Protein AF-A0A938N3P8-F1 (afdb_monomer)

Radius of gyration: 24.56 Å; Cα contacts (8 Å, |Δi|>4): 129; chains: 1; bounding box: 84×43×35 Å

Secondary structure (DSSP, 8-state):
--THHHHHHHHHHHHTTGGG-----PPPPPSS--EEE-SS--SSTT-GGGGGSPPEEEE------PSS--SS-S--EEEEEEEE-SS-EEEEEE----S---S-BTTB----------

Nearest PDB structures (foldseek):
  6dzk-assembly1_Y  TM=5.646E-01  e=1.920E+00  Mycolicibacterium smegmatis MC2 155
  6p74-assembly1_A-2  TM=4.024E-01  e=5.287E+00  Thermus scotoductus
  6lu8-assembly1_W  TM=3.201E-01  e=8.773E+00  Homo sapiens

Solvent-accessible surface area (backbone atoms only — not comparable to full-atom values): 8065 Å² total; per-residue (Å²): 137,71,77,70,68,61,54,56,59,56,56,61,62,63,65,70,62,70,78,75,69,83,66,82,76,75,76,79,85,50,95,57,87,47,73,28,82,41,96,60,75,78,93,50,100,81,43,71,74,56,76,73,21,60,66,18,74,44,76,54,74,83,74,97,71,66,87,79,70,78,94,63,78,83,58,60,46,38,39,35,31,25,40,25,50,86,83,53,79,50,75,49,78,47,63,81,72,98,72,88,41,88,66,74,52,95,89,37,70,54,86,80,85,84,85,87,78,135

Structure (mmCIF, N/CA/C/O backbone):
data_AF-A0A938N3P8-F1
#
_entry.id   AF-A0A938N3P8-F1
#
loop_
_atom_site.group_PDB
_atom_site.id
_atom_site.type_symbol
_atom_site.label_atom_id
_atom_site.label_alt_id
_atom_site.label_comp_id
_atom_site.label_asym_id
_atom_site.label_entity_id
_atom_site.label_seq_id
_atom_site.pdbx_PDB_ins_code
_atom_site.Cartn_x
_atom_site.Cartn_y
_atom_site.Cartn_z
_atom_site.occupancy
_atom_site.B_iso_or_equiv
_atom_site.auth_seq_id
_atom_site.auth_comp_id
_atom_site.auth_asym_id
_atom_site.auth_atom_id
_atom_site.pdbx_PDB_model_num
ATOM 1 N N . MET A 1 1 ? -61.506 29.049 -15.587 1.00 48.12 1 MET A N 1
ATOM 2 C CA . MET A 1 1 ? -60.023 29.065 -15.606 1.00 48.12 1 MET A CA 1
ATOM 3 C C . MET A 1 1 ? -59.533 28.198 -14.450 1.00 48.12 1 MET A C 1
ATOM 5 O O . MET A 1 1 ? -59.686 28.574 -13.296 1.00 48.12 1 MET A O 1
ATOM 9 N N . SER A 1 2 ? -59.145 26.959 -14.765 1.00 47.59 2 SER A N 1
ATOM 10 C CA . SER A 1 2 ? -59.119 25.820 -13.833 1.00 47.59 2 SER A CA 1
ATOM 11 C C . SER A 1 2 ? -57.860 25.787 -12.958 1.00 47.59 2 SER A C 1
ATOM 13 O O . SER A 1 2 ? -56.740 25.722 -13.464 1.00 47.59 2 SER A O 1
ATOM 15 N N . ARG A 1 3 ? -58.064 25.781 -11.632 1.00 53.75 3 ARG A N 1
ATOM 16 C CA . ARG A 1 3 ? -57.041 25.656 -10.575 1.00 53.75 3 ARG A CA 1
ATOM 17 C C . ARG A 1 3 ? -56.194 24.376 -10.682 1.00 53.75 3 ARG A C 1
ATOM 19 O O . ARG A 1 3 ? -55.118 24.328 -10.098 1.00 53.75 3 ARG A O 1
ATOM 26 N N . ALA A 1 4 ? -56.628 23.381 -11.460 1.00 51.38 4 ALA A N 1
ATOM 27 C CA . ALA A 1 4 ? -55.931 22.107 -11.646 1.00 51.38 4 ALA A CA 1
ATOM 28 C C . ALA A 1 4 ? -54.561 22.241 -12.343 1.00 51.38 4 ALA A C 1
ATOM 30 O O . ALA A 1 4 ? -53.661 21.45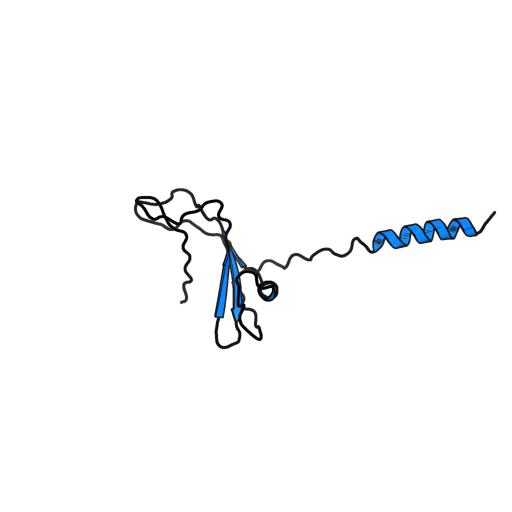0 -12.080 1.00 51.38 4 ALA A O 1
ATOM 31 N N . ASN A 1 5 ? -54.361 23.275 -13.170 1.00 49.88 5 ASN A N 1
ATOM 32 C CA . ASN A 1 5 ? -53.153 23.404 -13.996 1.00 49.88 5 ASN A CA 1
ATOM 33 C C . ASN A 1 5 ? -51.930 23.968 -13.243 1.00 49.88 5 ASN A C 1
ATOM 35 O O . ASN A 1 5 ? -50.809 23.906 -13.735 1.00 49.88 5 ASN A O 1
ATOM 39 N N . ARG A 1 6 ? -52.129 24.526 -12.039 1.00 50.31 6 ARG A N 1
ATOM 40 C CA . ARG A 1 6 ? -51.040 25.056 -11.196 1.00 50.31 6 ARG A CA 1
ATOM 41 C C . ARG A 1 6 ? -50.368 23.980 -10.339 1.00 50.31 6 ARG A C 1
ATOM 43 O O . ARG A 1 6 ? -49.178 24.090 -10.066 1.00 50.31 6 ARG A O 1
ATOM 50 N N . TYR A 1 7 ? -51.099 22.937 -9.943 1.00 50.41 7 TYR A N 1
ATOM 51 C CA . TYR A 1 7 ? -50.568 21.882 -9.070 1.00 50.41 7 TYR A CA 1
ATOM 52 C C . TYR A 1 7 ? -49.696 20.867 -9.822 1.00 50.41 7 TYR A C 1
ATOM 54 O O . TYR A 1 7 ? -48.740 20.354 -9.249 1.00 50.41 7 TYR A O 1
ATOM 62 N N . VAL A 1 8 ? -49.962 20.638 -11.114 1.00 52.59 8 VAL A N 1
ATOM 63 C CA . VAL A 1 8 ? -49.198 19.692 -11.951 1.00 52.59 8 VAL A CA 1
ATOM 64 C C . VAL A 1 8 ? -47.772 20.191 -12.218 1.00 52.59 8 VAL A C 1
ATOM 66 O O . VAL A 1 8 ? -46.825 19.419 -12.096 1.00 52.59 8 VAL A O 1
ATOM 69 N N . CYS A 1 9 ? -47.584 21.491 -12.482 1.00 45.25 9 CYS A N 1
ATOM 70 C CA . CYS A 1 9 ? -46.241 22.064 -12.635 1.00 45.25 9 CYS A CA 1
ATOM 71 C C . CYS A 1 9 ? -45.455 22.094 -11.316 1.00 45.25 9 CYS A C 1
ATOM 73 O O . CYS A 1 9 ? -44.258 21.842 -11.332 1.00 45.25 9 CYS A O 1
ATOM 75 N N . CYS A 1 10 ? -46.098 22.354 -10.171 1.00 47.19 10 CYS A N 1
ATOM 76 C CA . CYS A 1 10 ? -45.408 22.304 -8.875 1.00 47.19 10 CYS A CA 1
ATOM 77 C C . CYS A 1 10 ? -45.003 20.878 -8.471 1.00 47.19 10 CYS A C 1
ATOM 79 O O . CYS A 1 10 ? -43.950 20.703 -7.863 1.00 47.19 10 CYS A O 1
ATOM 81 N N . ALA A 1 11 ? -45.807 19.868 -8.815 1.00 49.62 11 ALA A N 1
ATOM 82 C CA . ALA A 1 11 ? -45.514 18.476 -8.481 1.00 49.62 11 ALA A CA 1
ATOM 83 C C . ALA A 1 11 ? -44.340 17.899 -9.295 1.00 49.62 11 ALA A C 1
ATOM 85 O O . ALA A 1 11 ? -43.536 17.154 -8.737 1.00 49.62 11 ALA A O 1
ATOM 86 N N . LEU A 1 12 ? -44.194 18.281 -10.573 1.00 49.75 12 LEU A N 1
ATOM 87 C CA . LEU A 1 12 ? -43.071 17.830 -11.410 1.00 49.75 12 LEU A CA 1
ATOM 88 C C . LEU A 1 12 ? -41.724 18.458 -11.019 1.00 49.75 12 LEU A C 1
ATOM 90 O O . LEU A 1 12 ? -40.685 17.819 -11.164 1.00 49.75 12 LEU A O 1
ATOM 94 N N . SER A 1 13 ? -41.718 19.684 -10.496 1.00 51.16 13 SER A N 1
ATOM 95 C CA . SER A 1 13 ? -40.475 20.356 -10.091 1.00 51.16 13 SER A CA 1
ATOM 96 C C . SER A 1 13 ? -39.883 19.796 -8.795 1.00 51.16 13 SER A C 1
ATOM 98 O O . SER A 1 13 ? -38.678 19.894 -8.579 1.00 51.16 13 SER A O 1
ATOM 100 N N . LEU A 1 14 ? -40.712 19.213 -7.919 1.00 51.38 14 LEU A N 1
ATOM 101 C CA . LEU A 1 14 ? -40.272 18.747 -6.600 1.00 51.38 14 LEU A CA 1
ATOM 102 C C . LEU A 1 14 ? -39.597 17.365 -6.644 1.00 51.38 14 LEU A C 1
ATOM 104 O O . LEU A 1 14 ? -38.788 17.045 -5.779 1.00 51.38 14 LEU A O 1
ATOM 108 N N . THR A 1 15 ? -39.890 16.549 -7.660 1.00 52.66 15 THR A N 1
ATOM 109 C CA . THR A 1 15 ? -39.337 15.188 -7.784 1.00 52.66 15 THR A CA 1
ATOM 110 C C . THR A 1 15 ? -37.915 15.167 -8.350 1.00 52.66 15 THR A C 1
ATOM 112 O O . THR A 1 15 ? -37.158 14.244 -8.060 1.00 52.66 15 THR A O 1
ATOM 115 N N . ALA A 1 16 ? -37.509 16.193 -9.103 1.00 51.56 16 ALA A N 1
ATOM 116 C CA . ALA A 1 16 ? -36.198 16.239 -9.758 1.00 51.56 16 ALA A CA 1
ATOM 117 C C . ALA A 1 16 ? -35.028 16.633 -8.830 1.00 51.56 16 ALA A C 1
ATOM 119 O O . ALA A 1 16 ? -33.872 16.514 -9.223 1.00 51.56 16 ALA A O 1
ATOM 120 N N . VAL A 1 17 ? -35.295 17.099 -7.603 1.00 54.88 17 VAL A N 1
ATOM 121 C CA . VAL A 1 17 ? -34.246 17.607 -6.693 1.00 54.88 17 VAL A CA 1
ATOM 122 C C . VAL A 1 17 ? -33.662 16.509 -5.789 1.00 54.88 17 VAL A C 1
ATOM 124 O O . VAL A 1 17 ? -32.545 16.645 -5.295 1.00 54.88 17 VAL A O 1
ATOM 127 N N . VAL A 1 18 ? -34.361 15.384 -5.603 1.00 54.66 18 VAL A N 1
ATOM 128 C CA . VAL A 1 18 ? -33.954 14.351 -4.628 1.00 54.66 18 VAL A CA 1
ATOM 129 C C . VAL A 1 18 ? -32.828 13.442 -5.146 1.00 54.66 18 VAL A C 1
ATOM 131 O O . VAL A 1 18 ? -32.072 12.893 -4.350 1.00 54.66 18 VAL A O 1
ATOM 134 N N . THR A 1 19 ? -32.629 13.317 -6.460 1.00 56.28 19 THR A N 1
ATOM 135 C CA . THR A 1 19 ? -31.602 12.412 -7.019 1.00 56.28 19 THR A CA 1
ATOM 136 C C . THR A 1 19 ? -30.197 13.017 -7.089 1.00 56.28 19 THR A C 1
ATOM 138 O O . THR A 1 19 ? -29.237 12.296 -7.348 1.00 56.28 19 THR A O 1
ATOM 141 N N . ALA A 1 20 ? -30.034 14.317 -6.825 1.00 57.84 20 ALA A N 1
ATOM 142 C CA . ALA A 1 20 ? -28.749 15.009 -6.973 1.00 57.84 20 ALA A CA 1
ATOM 143 C C . ALA A 1 20 ? -27.864 15.008 -5.706 1.00 57.84 20 ALA A C 1
ATOM 145 O O . ALA A 1 20 ? -26.759 15.548 -5.741 1.00 57.84 20 ALA A O 1
ATOM 146 N N . SER A 1 21 ? -28.328 14.435 -4.586 1.00 57.06 21 SER A N 1
ATOM 147 C CA . SER A 1 21 ? -27.652 14.563 -3.279 1.00 57.06 21 SER A CA 1
ATOM 148 C C . SER A 1 21 ? -26.814 13.368 -2.824 1.00 57.06 21 SER A C 1
ATOM 150 O O . SER A 1 21 ? -26.150 13.463 -1.796 1.00 5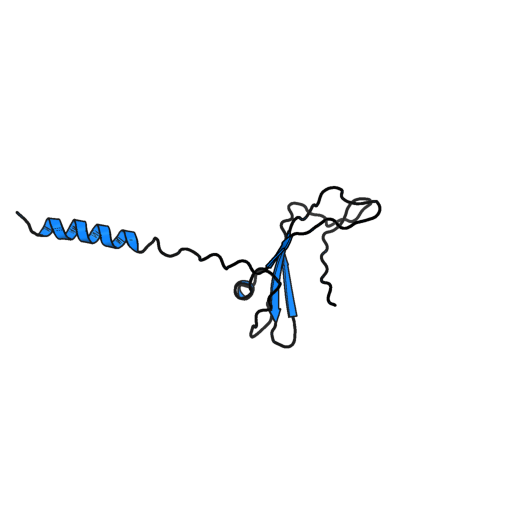7.06 21 SER A O 1
ATOM 152 N N . CYS A 1 22 ? -26.718 12.284 -3.593 1.00 69.00 22 CYS A N 1
ATOM 153 C CA . CYS A 1 22 ? -25.696 11.262 -3.341 1.00 69.00 22 CYS A CA 1
ATOM 154 C C . CYS A 1 22 ? -24.347 11.694 -3.942 1.00 69.00 22 CYS A C 1
ATOM 156 O O . CYS A 1 22 ? -23.797 11.020 -4.809 1.00 69.00 22 CYS A O 1
ATOM 158 N N . ARG A 1 23 ? -23.806 12.845 -3.519 1.00 67.12 23 ARG A N 1
ATOM 159 C CA . ARG A 1 23 ? -22.383 13.123 -3.746 1.00 67.12 23 ARG A CA 1
ATOM 160 C C . ARG A 1 23 ? -21.597 12.298 -2.739 1.00 67.12 23 ARG A C 1
ATOM 162 O O . ARG A 1 23 ? -21.611 12.609 -1.551 1.00 67.12 23 ARG A O 1
ATOM 169 N N . GLN A 1 24 ? -20.910 11.263 -3.219 1.00 64.88 24 GLN A N 1
ATOM 170 C CA . GLN A 1 24 ? -19.871 10.593 -2.446 1.00 64.88 24 GLN A CA 1
ATOM 171 C C . GLN A 1 24 ? -18.857 11.662 -2.022 1.00 64.88 24 GLN A C 1
ATOM 173 O O . GLN A 1 24 ? -18.209 12.290 -2.861 1.00 64.88 24 GLN A O 1
ATOM 178 N N . GLN A 1 25 ? -18.784 11.930 -0.724 1.00 58.47 25 GLN A N 1
ATOM 179 C CA . GLN A 1 25 ? -17.848 12.900 -0.187 1.00 58.47 25 GLN A CA 1
ATOM 180 C C . GLN A 1 25 ? -16.465 12.251 -0.222 1.00 58.47 25 GLN A C 1
ATOM 182 O O . GLN A 1 25 ? -16.226 11.283 0.498 1.00 58.47 25 GLN A O 1
ATOM 187 N N . THR A 1 26 ? -15.576 12.734 -1.092 1.00 66.19 26 THR A N 1
ATOM 188 C CA . THR A 1 26 ? -14.188 12.263 -1.117 1.00 66.19 26 THR A CA 1
ATOM 189 C C . THR A 1 26 ? -13.576 12.519 0.262 1.00 66.19 26 THR A C 1
ATOM 191 O O . THR A 1 26 ? -13.593 13.672 0.707 1.00 66.19 26 THR A O 1
ATOM 194 N N . PRO A 1 27 ? -13.072 11.485 0.961 1.00 71.75 27 PRO A N 1
ATOM 195 C CA . PRO A 1 27 ? -12.431 11.672 2.253 1.00 71.75 27 PRO A CA 1
ATOM 196 C C . PRO A 1 27 ? -11.276 12.678 2.144 1.00 71.75 27 PRO A C 1
ATOM 198 O O . PRO A 1 27 ? -10.586 12.704 1.119 1.00 71.75 27 PRO A O 1
ATOM 201 N N . PRO A 1 28 ? -11.053 13.520 3.167 1.00 75.44 28 PRO A N 1
ATOM 202 C CA . PRO A 1 28 ? -9.919 14.431 3.174 1.00 75.44 28 PRO A CA 1
ATOM 203 C C . PRO A 1 28 ? -8.607 13.641 3.094 1.00 75.44 28 PRO A C 1
ATOM 205 O O . PRO A 1 28 ? -8.466 12.591 3.722 1.00 75.44 28 PRO A O 1
ATOM 208 N N . ALA A 1 29 ? -7.645 14.154 2.328 1.00 83.56 29 ALA A N 1
ATOM 209 C CA . ALA A 1 29 ? -6.325 13.544 2.227 1.00 83.56 29 ALA A CA 1
ATOM 210 C C . ALA A 1 29 ? -5.617 13.580 3.591 1.00 83.56 29 ALA A C 1
ATOM 212 O O . ALA A 1 29 ? -5.541 14.632 4.230 1.00 83.56 29 ALA A O 1
ATOM 213 N N . VAL A 1 30 ? -5.084 12.438 4.024 1.00 93.38 30 VAL A N 1
ATOM 214 C CA . VAL A 1 30 ? -4.282 12.325 5.251 1.00 93.38 30 VAL A CA 1
ATOM 215 C C . VAL A 1 30 ? -2.795 12.525 4.944 1.00 93.38 30 VAL A C 1
ATOM 217 O O . VAL A 1 30 ? -2.323 12.167 3.867 1.00 93.38 30 VAL A O 1
ATOM 220 N N . SER A 1 31 ? -2.046 13.115 5.881 1.00 94.31 31 SER A N 1
ATOM 221 C CA . SER A 1 31 ? -0.611 13.423 5.716 1.00 94.31 31 SER A CA 1
ATOM 222 C C . SER A 1 31 ? 0.331 12.327 6.218 1.00 94.31 31 SER A C 1
ATOM 224 O O . SER A 1 31 ? 1.536 12.402 5.996 1.00 94.31 31 SER A O 1
ATOM 226 N N . HIS A 1 32 ? -0.207 11.324 6.905 1.00 94.56 32 HIS A N 1
ATOM 227 C CA . HIS A 1 32 ? 0.519 10.189 7.462 1.00 94.56 32 HIS A CA 1
ATOM 228 C C . HIS A 1 32 ? -0.407 8.971 7.524 1.00 94.56 32 HIS A C 1
ATOM 230 O O . HIS A 1 32 ? -1.629 9.105 7.439 1.00 94.56 32 HIS A O 1
ATOM 236 N N . VAL A 1 33 ? 0.173 7.780 7.684 1.00 95.75 33 VAL A N 1
ATOM 237 C CA . VAL A 1 33 ? -0.601 6.549 7.878 1.00 95.75 33 VAL A CA 1
ATOM 238 C C . VAL A 1 33 ? -1.313 6.613 9.229 1.00 95.75 33 VAL A C 1
ATOM 240 O O . VAL A 1 33 ? -0.672 6.735 10.271 1.00 95.75 33 VAL A O 1
ATOM 243 N N . THR A 1 34 ? -2.641 6.514 9.211 1.00 96.12 34 THR A N 1
ATOM 244 C CA . THR A 1 34 ? -3.477 6.414 10.412 1.00 96.12 34 THR A CA 1
ATOM 245 C C . THR A 1 34 ? -4.029 4.997 10.520 1.00 96.12 34 THR A C 1
ATOM 247 O O . THR A 1 34 ? -4.558 4.463 9.547 1.00 96.12 34 THR A O 1
ATOM 250 N N . VAL A 1 35 ? -3.913 4.389 11.702 1.00 97.06 35 VAL A N 1
ATOM 251 C CA . VAL A 1 35 ? -4.436 3.043 11.966 1.00 97.06 35 VAL A CA 1
ATOM 252 C C . VAL A 1 35 ? -5.868 3.148 12.484 1.00 97.06 35 VAL A C 1
ATOM 254 O O . VAL A 1 35 ? -6.111 3.818 13.487 1.00 97.06 35 VAL A O 1
ATOM 257 N N . ALA A 1 36 ? -6.813 2.493 11.811 1.00 97.19 36 ALA A N 1
ATOM 258 C CA . ALA A 1 36 ? -8.192 2.388 12.275 1.00 97.19 36 ALA A CA 1
ATOM 259 C C . ALA A 1 36 ? -8.379 1.181 13.206 1.00 97.19 36 ALA A C 1
ATOM 261 O O . ALA A 1 36 ? -7.750 0.138 13.026 1.00 97.19 36 ALA A O 1
ATOM 262 N N . GLN A 1 37 ? -9.270 1.313 14.187 1.00 97.88 37 GLN A N 1
ATOM 263 C CA . GLN A 1 37 ? -9.633 0.211 15.074 1.00 97.88 37 GLN A CA 1
ATOM 264 C C . GLN A 1 37 ? -10.767 -0.615 14.463 1.00 97.88 37 GLN A C 1
ATOM 266 O O . GLN A 1 37 ? -11.765 -0.050 14.013 1.00 97.88 37 GLN A O 1
ATOM 271 N N . ALA A 1 38 ? -10.656 -1.940 14.514 1.00 96.50 38 ALA A N 1
ATOM 272 C CA . ALA A 1 38 ? -11.723 -2.860 14.133 1.00 96.50 38 ALA A CA 1
ATOM 273 C C . ALA A 1 38 ? -11.877 -3.985 15.166 1.00 96.50 38 ALA A C 1
ATOM 275 O O . ALA A 1 38 ? -10.966 -4.265 15.940 1.00 96.50 38 ALA A O 1
ATOM 276 N N . ALA A 1 39 ? -13.039 -4.641 15.182 1.00 94.62 39 ALA A N 1
ATOM 277 C CA . ALA A 1 39 ? -13.279 -5.786 16.066 1.00 94.62 39 ALA A CA 1
ATOM 278 C C . ALA A 1 39 ? -12.448 -7.024 15.671 1.00 94.62 39 ALA A C 1
ATOM 280 O O . ALA A 1 39 ? -12.132 -7.857 16.517 1.00 94.62 39 ALA A O 1
ATOM 281 N N . SER A 1 40 ? -12.106 -7.140 14.388 1.00 94.44 40 SER A N 1
ATOM 282 C CA . SER A 1 40 ? -11.320 -8.224 13.805 1.00 94.44 40 SER A CA 1
ATOM 283 C C . SER A 1 40 ? -10.523 -7.705 12.616 1.00 94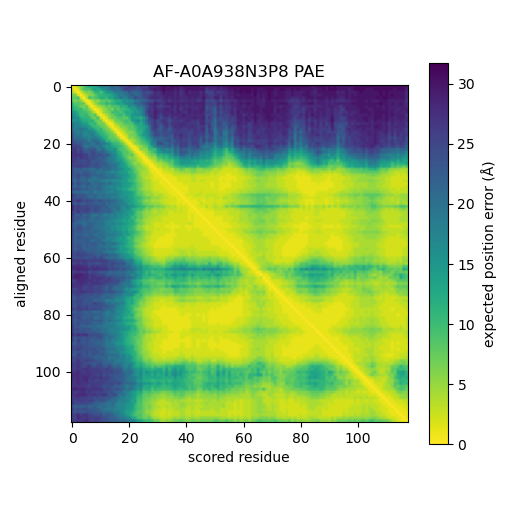.44 40 SER A C 1
ATOM 285 O O . SER A 1 40 ? -10.944 -6.755 11.952 1.00 94.44 40 SER A O 1
ATOM 287 N N . LEU A 1 41 ? -9.389 -8.344 12.329 1.00 96.94 41 LEU A N 1
ATOM 288 C CA . LEU A 1 41 ? -8.609 -8.013 11.144 1.00 96.94 41 LEU A CA 1
ATOM 289 C C . LEU A 1 41 ? -9.298 -8.455 9.840 1.00 96.94 41 LEU A C 1
ATOM 291 O O . LEU A 1 41 ? -10.066 -9.420 9.853 1.00 96.94 41 LEU A O 1
ATOM 295 N N . PRO A 1 42 ? -8.998 -7.777 8.718 1.00 95.69 42 PRO A N 1
ATOM 296 C CA . PRO A 1 42 ? -9.510 -8.142 7.399 1.00 95.69 42 PRO A CA 1
ATOM 297 C C . PRO A 1 42 ? -8.958 -9.508 6.979 1.00 95.69 42 PRO A C 1
ATOM 299 O O . PRO A 1 42 ? -7.757 -9.751 7.111 1.00 95.69 42 PRO A O 1
ATOM 302 N N . ALA A 1 43 ? -9.813 -10.391 6.459 1.00 92.31 43 ALA A N 1
ATOM 303 C CA . ALA A 1 43 ? -9.387 -11.720 6.005 1.00 92.31 43 ALA A CA 1
ATOM 304 C C . ALA A 1 43 ? -8.842 -11.717 4.566 1.00 92.31 43 ALA A C 1
ATOM 306 O O . ALA A 1 43 ? -8.075 -12.605 4.198 1.00 92.31 43 ALA A O 1
ATOM 307 N N . ASP A 1 44 ? -9.238 -10.723 3.764 1.00 96.19 44 ASP A N 1
ATOM 308 C CA . ASP A 1 44 ? -8.921 -10.616 2.340 1.00 96.19 44 ASP A CA 1
ATOM 309 C C . ASP A 1 44 ? -8.552 -9.164 1.952 1.00 96.19 44 ASP A C 1
ATOM 311 O O . ASP A 1 44 ? -9.067 -8.203 2.544 1.00 96.19 44 ASP A O 1
ATOM 315 N N . PRO A 1 45 ? -7.675 -8.948 0.952 1.00 94.75 45 PRO A N 1
ATOM 316 C CA . PRO A 1 45 ? -7.353 -7.609 0.452 1.00 94.75 45 PRO A CA 1
ATOM 317 C C . PRO A 1 45 ? -8.538 -6.806 -0.115 1.00 94.75 45 PRO A C 1
ATOM 319 O O . PRO A 1 45 ? -8.409 -5.585 -0.258 1.00 94.75 45 PRO A O 1
ATOM 322 N N . ALA A 1 46 ? -9.651 -7.452 -0.467 1.00 95.88 46 ALA A N 1
ATOM 323 C CA . ALA A 1 46 ? -10.876 -6.844 -0.989 1.00 95.88 46 ALA A CA 1
ATOM 324 C C . ALA A 1 46 ? -11.978 -6.651 0.073 1.00 95.88 46 ALA A C 1
ATOM 326 O O . ALA A 1 46 ? -13.077 -6.213 -0.264 1.00 95.88 46 ALA A O 1
ATOM 327 N N . ASP A 1 47 ? -11.707 -6.966 1.342 1.00 97.00 47 ASP A N 1
ATOM 328 C CA . ASP A 1 47 ? -12.675 -6.822 2.431 1.00 97.00 47 ASP A CA 1
ATOM 329 C C . ASP A 1 47 ? -13.128 -5.356 2.607 1.00 97.00 47 ASP A C 1
ATOM 331 O O . ASP A 1 47 ? -12.316 -4.429 2.674 1.00 97.00 47 ASP A O 1
ATOM 335 N N . ALA A 1 48 ? -14.440 -5.138 2.720 1.00 94.88 48 ALA A N 1
ATOM 336 C CA . ALA A 1 48 ? -15.035 -3.810 2.861 1.00 94.88 48 ALA A CA 1
ATOM 337 C C . ALA A 1 48 ? -14.613 -3.096 4.155 1.00 94.88 48 ALA A C 1
ATOM 339 O O . ALA A 1 48 ? -14.687 -1.870 4.237 1.00 94.88 48 ALA A O 1
ATOM 340 N N . VAL A 1 49 ? -14.131 -3.824 5.169 1.00 95.19 49 VAL A N 1
ATOM 341 C CA . VAL A 1 49 ? -13.608 -3.207 6.397 1.00 95.19 49 VAL A CA 1
ATOM 342 C C . VAL A 1 49 ? -12.466 -2.221 6.107 1.00 95.19 49 VAL A C 1
ATOM 344 O O . VAL A 1 49 ? -12.301 -1.247 6.844 1.00 95.19 49 VAL A O 1
ATOM 347 N N . TRP A 1 50 ? -11.725 -2.396 5.004 1.00 96.12 50 TRP A N 1
ATOM 348 C CA . TRP A 1 50 ? -10.694 -1.449 4.577 1.00 96.12 5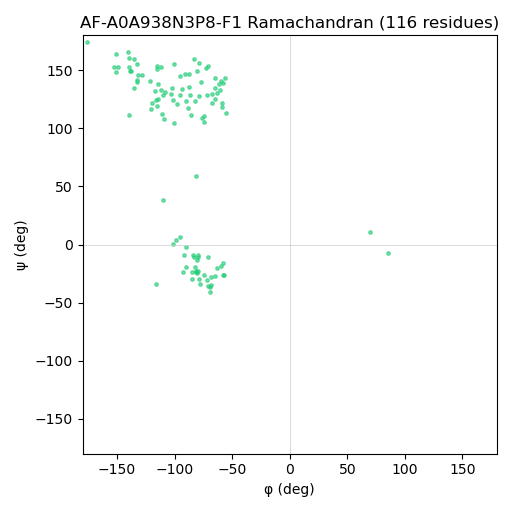0 TRP A CA 1
ATOM 349 C C . TRP A 1 50 ? -11.245 -0.038 4.345 1.00 96.12 50 TRP A C 1
ATOM 351 O O . TRP A 1 50 ? -10.498 0.922 4.519 1.00 96.12 50 TRP A O 1
ATOM 361 N N . ASP A 1 51 ? -12.529 0.123 4.012 1.00 93.44 51 ASP A N 1
ATOM 362 C CA . ASP A 1 51 ? -13.191 1.425 3.814 1.00 93.44 51 ASP A CA 1
ATOM 363 C C . ASP A 1 51 ? -13.411 2.220 5.098 1.00 93.44 51 ASP A 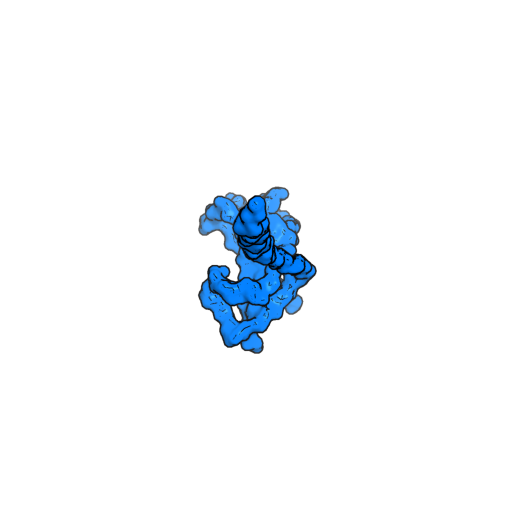C 1
ATOM 365 O O . ASP A 1 51 ? -13.694 3.416 5.046 1.00 93.44 51 ASP A O 1
ATOM 369 N N . THR A 1 52 ? -13.194 1.593 6.253 1.00 93.25 52 THR A N 1
ATOM 370 C CA . THR A 1 52 ? -13.191 2.282 7.548 1.00 93.25 52 THR A CA 1
ATOM 371 C C . THR A 1 52 ? -11.857 2.967 7.856 1.00 93.25 52 THR A C 1
ATOM 373 O O . THR A 1 52 ? -11.810 3.878 8.684 1.00 93.25 52 THR A O 1
ATOM 376 N N . ALA A 1 53 ? -10.773 2.559 7.187 1.00 95.56 53 ALA A N 1
ATOM 377 C CA . ALA A 1 53 ? -9.444 3.118 7.383 1.00 95.56 53 ALA A CA 1
ATOM 378 C C . ALA A 1 53 ? -9.163 4.252 6.381 1.00 95.56 53 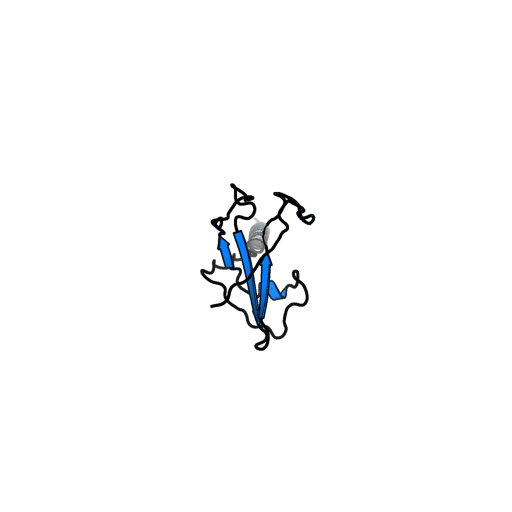ALA A C 1
ATOM 380 O O . ALA A 1 53 ? -9.387 4.070 5.180 1.00 95.56 53 ALA A O 1
ATOM 381 N N . PRO A 1 54 ? -8.624 5.403 6.829 1.00 95.94 54 PRO A N 1
ATOM 382 C CA . PRO A 1 54 ? -8.176 6.451 5.919 1.00 95.94 54 PRO A CA 1
ATOM 383 C C . PRO A 1 54 ? -7.115 5.937 4.939 1.00 95.94 54 PRO A C 1
ATOM 385 O O . PRO A 1 54 ? -6.203 5.203 5.321 1.00 95.94 54 PRO A O 1
ATOM 388 N N . GLU A 1 55 ? -7.216 6.354 3.677 1.00 96.38 55 GLU A N 1
ATOM 389 C CA . GLU A 1 55 ? -6.222 6.036 2.652 1.00 96.38 55 GLU A CA 1
ATOM 390 C C . GLU A 1 55 ? -5.110 7.083 2.638 1.00 96.38 55 GLU A C 1
ATOM 392 O O . GLU A 1 55 ? -5.341 8.252 2.328 1.00 96.38 55 GLU A O 1
ATOM 397 N N . PHE A 1 56 ? -3.890 6.646 2.937 1.00 97.00 56 PHE A N 1
ATOM 398 C CA . PHE A 1 56 ? -2.691 7.455 2.780 1.00 97.00 56 PHE A CA 1
ATOM 399 C C . PHE A 1 56 ? -2.034 7.167 1.427 1.00 97.00 56 PHE A C 1
ATOM 401 O O . PHE A 1 56 ? -1.775 6.012 1.096 1.00 97.00 56 PHE A O 1
ATOM 408 N N . ILE A 1 57 ? -1.742 8.212 0.648 1.00 96.38 57 ILE A N 1
ATOM 409 C CA . ILE A 1 57 ? -1.049 8.093 -0.642 1.00 96.38 57 ILE A CA 1
ATOM 410 C C . ILE A 1 57 ? 0.424 8.457 -0.441 1.00 96.38 57 ILE A C 1
ATOM 412 O O . ILE A 1 57 ? 0.776 9.632 -0.331 1.00 96.38 57 ILE A O 1
ATOM 416 N N . ALA A 1 58 ? 1.291 7.449 -0.428 1.00 94.88 58 ALA A N 1
ATOM 417 C CA . ALA A 1 58 ? 2.734 7.626 -0.388 1.00 94.88 58 ALA A CA 1
ATOM 418 C C . ALA A 1 58 ? 3.274 7.817 -1.808 1.00 94.88 58 ALA A C 1
ATOM 420 O O . ALA A 1 58 ? 3.279 6.881 -2.607 1.00 94.88 58 ALA A O 1
ATOM 421 N N . LYS A 1 59 ? 3.758 9.020 -2.125 1.00 94.69 59 LYS A N 1
ATOM 422 C CA . LYS A 1 59 ? 4.534 9.250 -3.350 1.00 94.69 59 LYS A CA 1
ATOM 423 C C . LYS A 1 59 ? 5.908 8.604 -3.202 1.00 94.69 59 LYS A C 1
ATOM 425 O O . LYS A 1 59 ? 6.586 8.834 -2.203 1.00 94.69 59 LYS A O 1
ATOM 430 N N . LEU A 1 60 ? 6.297 7.797 -4.184 1.00 92.75 60 LEU A N 1
ATOM 431 C CA . LEU A 1 60 ? 7.566 7.081 -4.173 1.00 92.75 60 LEU A CA 1
ATOM 432 C C . LEU A 1 60 ? 8.625 7.858 -4.951 1.00 92.75 60 LEU A C 1
ATOM 434 O O . LEU A 1 60 ? 8.340 8.505 -5.959 1.00 92.75 60 LEU A O 1
ATOM 438 N N . ILE A 1 61 ? 9.857 7.768 -4.467 1.00 89.50 61 ILE A N 1
ATOM 439 C CA . ILE A 1 61 ? 11.048 8.271 -5.145 1.00 89.50 61 ILE A CA 1
ATOM 440 C C . ILE A 1 61 ? 11.946 7.087 -5.485 1.00 89.50 61 ILE A C 1
ATOM 442 O O . ILE A 1 61 ? 11.941 6.077 -4.778 1.00 89.50 61 ILE A O 1
ATOM 446 N N . LEU A 1 62 ? 12.720 7.209 -6.563 1.00 86.88 62 LEU A N 1
ATOM 447 C CA . LEU A 1 62 ? 13.742 6.217 -6.874 1.00 86.88 62 LEU A CA 1
ATOM 448 C C . LEU A 1 62 ? 14.772 6.169 -5.747 1.00 86.88 62 LEU A C 1
ATOM 450 O O . LEU A 1 62 ? 15.197 7.202 -5.227 1.00 86.88 62 LEU A O 1
ATOM 454 N N . GLN A 1 63 ? 15.172 4.956 -5.391 1.00 83.25 63 GLN A N 1
ATOM 455 C CA . GLN A 1 63 ? 16.301 4.741 -4.502 1.00 83.25 63 GLN A CA 1
ATOM 456 C C . GLN A 1 63 ? 17.605 4.867 -5.287 1.00 83.25 63 GLN A C 1
ATOM 458 O O . GLN A 1 63 ? 17.660 4.538 -6.475 1.00 83.25 63 GLN A O 1
ATOM 463 N N . ASP A 1 64 ? 18.662 5.313 -4.612 1.00 80.06 64 ASP A N 1
ATOM 464 C CA . ASP A 1 64 ? 20.007 5.241 -5.171 1.00 80.06 64 ASP A CA 1
ATOM 465 C C . ASP A 1 64 ? 20.481 3.783 -5.113 1.00 80.06 64 ASP A C 1
ATOM 467 O O . ASP A 1 64 ? 20.744 3.232 -4.043 1.00 80.06 64 ASP A O 1
ATOM 471 N N . LEU A 1 65 ? 20.483 3.129 -6.271 1.00 81.56 65 LEU A N 1
ATOM 472 C CA . LEU A 1 65 ? 20.813 1.715 -6.442 1.00 81.56 65 LEU A CA 1
ATOM 473 C C . LEU A 1 65 ? 22.086 1.575 -7.280 1.00 81.56 65 LEU A C 1
ATOM 475 O O . LEU A 1 65 ? 22.386 2.429 -8.114 1.00 81.56 65 LEU A O 1
ATOM 479 N N . VAL A 1 66 ? 22.814 0.473 -7.100 1.00 80.81 66 VAL A N 1
ATOM 480 C CA . VAL A 1 66 ? 23.904 0.068 -8.006 1.00 80.81 66 VAL A CA 1
ATOM 481 C C . VAL A 1 66 ? 23.342 -0.678 -9.219 1.00 80.81 66 VAL A C 1
ATOM 483 O O . VAL A 1 66 ? 22.224 -1.183 -9.172 1.00 80.81 66 VAL A O 1
ATOM 486 N N . GLU A 1 67 ? 24.101 -0.753 -10.314 1.00 84.25 67 GLU A N 1
ATOM 487 C CA . GLU A 1 67 ? 23.661 -1.506 -11.493 1.00 84.25 67 GLU A CA 1
ATOM 488 C C . GLU A 1 67 ? 23.553 -3.015 -11.200 1.00 84.25 67 GLU A C 1
ATOM 490 O O . GLU A 1 67 ? 24.417 -3.561 -10.504 1.00 84.25 67 GLU A O 1
ATOM 495 N N . PRO A 1 68 ? 22.550 -3.716 -11.768 1.00 83.38 68 PRO A N 1
ATOM 496 C CA . PRO A 1 68 ? 21.490 -3.214 -12.654 1.00 83.38 68 PRO A CA 1
ATOM 497 C C . PRO A 1 68 ? 20.371 -2.470 -11.899 1.00 83.38 68 PRO A C 1
ATOM 499 O O . PRO A 1 68 ? 19.911 -2.942 -10.861 1.00 83.38 68 PRO A O 1
ATOM 502 N N . ARG A 1 69 ? 19.872 -1.355 -12.453 1.00 83.75 69 ARG A N 1
ATOM 503 C CA . ARG A 1 69 ? 18.729 -0.594 -11.897 1.00 83.75 69 ARG A CA 1
ATOM 504 C C . ARG A 1 69 ? 17.776 -0.054 -12.964 1.00 83.75 69 ARG A C 1
ATOM 506 O O . ARG A 1 69 ? 18.111 0.027 -14.143 1.00 83.75 69 ARG A O 1
ATOM 513 N N . LEU A 1 70 ? 16.591 0.373 -12.531 1.00 81.75 70 LEU A N 1
ATOM 514 C CA . LEU A 1 70 ? 15.649 1.114 -13.371 1.00 81.75 70 LEU A CA 1
ATOM 515 C C . LEU A 1 70 ? 15.965 2.616 -13.323 1.00 81.75 70 LEU A C 1
ATOM 517 O O . LEU A 1 70 ? 16.058 3.197 -12.246 1.00 81.75 70 LEU A O 1
ATOM 521 N N . LEU A 1 71 ? 16.104 3.254 -14.491 1.00 83.88 71 LEU A N 1
ATOM 522 C CA . LEU A 1 71 ? 16.322 4.708 -14.594 1.00 83.88 71 LEU A CA 1
ATOM 523 C C . LEU A 1 71 ? 15.023 5.517 -14.484 1.00 83.88 71 LEU A C 1
ATOM 525 O O . LEU A 1 71 ? 15.053 6.691 -14.131 1.00 83.88 71 LEU A O 1
ATOM 529 N N . ASN A 1 72 ? 13.890 4.882 -14.787 1.00 85.75 72 ASN A N 1
ATOM 530 C CA . ASN A 1 72 ? 12.562 5.468 -14.666 1.00 85.75 72 ASN A CA 1
ATOM 531 C C . ASN A 1 72 ? 11.781 4.715 -13.582 1.00 85.75 72 ASN A C 1
ATOM 533 O O . ASN A 1 72 ? 11.843 3.483 -13.556 1.00 85.75 72 ASN A O 1
ATOM 537 N N . PRO A 1 73 ? 11.030 5.411 -12.713 1.00 85.94 73 PRO A N 1
ATOM 538 C CA . PRO A 1 73 ? 10.181 4.751 -11.730 1.00 85.94 73 PRO A CA 1
ATOM 539 C C . PRO A 1 73 ? 9.072 3.960 -12.429 1.00 85.94 73 PRO A C 1
ATOM 541 O O . PRO A 1 73 ? 8.309 4.519 -13.215 1.00 85.94 73 PRO A O 1
ATOM 544 N N . SER A 1 74 ? 8.974 2.666 -12.124 1.00 88.44 74 SER A N 1
ATOM 545 C CA . SER A 1 74 ? 7.850 1.814 -12.536 1.00 88.44 74 SER A CA 1
ATOM 546 C C . SER A 1 74 ? 6.612 2.052 -11.667 1.00 88.44 74 SER A C 1
ATOM 548 O O . SER A 1 74 ? 5.495 2.051 -12.177 1.00 88.44 74 SER A O 1
ATOM 550 N N . THR A 1 75 ? 6.817 2.348 -10.380 1.00 92.12 75 THR A N 1
ATOM 551 C CA . THR A 1 75 ? 5.755 2.619 -9.403 1.00 92.12 75 THR A CA 1
ATOM 552 C C . THR A 1 75 ? 5.923 4.020 -8.824 1.00 92.12 75 THR A C 1
ATOM 554 O O . THR A 1 75 ? 6.918 4.317 -8.165 1.00 92.12 75 THR A O 1
ATOM 557 N N . VAL A 1 76 ? 4.949 4.900 -9.067 1.00 93.00 76 VAL A N 1
ATOM 558 C CA . VAL A 1 76 ? 5.016 6.323 -8.667 1.00 93.00 76 VAL A CA 1
ATOM 559 C C . VAL A 1 76 ? 4.386 6.607 -7.305 1.00 93.00 76 VAL A C 1
ATOM 561 O O . VAL A 1 76 ? 4.709 7.602 -6.653 1.00 93.00 76 VAL A O 1
ATOM 564 N N . GLU A 1 77 ? 3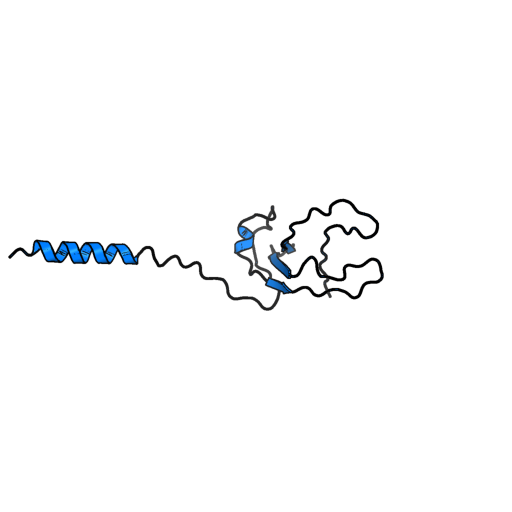.464 5.755 -6.869 1.00 95.38 77 GLU A N 1
ATOM 565 C CA . GLU A 1 77 ? 2.789 5.881 -5.584 1.00 95.38 77 GLU A CA 1
ATOM 566 C C . GLU A 1 77 ? 2.335 4.523 -5.056 1.00 95.38 77 GLU A C 1
ATOM 568 O O . GLU A 1 77 ? 2.033 3.614 -5.829 1.00 95.38 77 GLU A O 1
ATOM 573 N N . ALA A 1 78 ? 2.231 4.429 -3.734 1.00 96.06 78 ALA A N 1
ATOM 574 C CA . ALA A 1 78 ? 1.554 3.347 -3.041 1.00 96.06 78 ALA A CA 1
ATOM 575 C C . ALA A 1 78 ? 0.430 3.920 -2.171 1.00 96.06 78 ALA A C 1
ATOM 577 O O . ALA A 1 78 ? 0.572 4.968 -1.541 1.00 96.06 78 ALA A O 1
ATOM 578 N N . ARG A 1 79 ? -0.698 3.220 -2.133 1.00 96.94 79 ARG A N 1
ATOM 579 C CA . ARG A 1 79 ? -1.865 3.524 -1.307 1.00 96.94 79 ARG A CA 1
ATOM 580 C C . ARG A 1 79 ? -1.849 2.611 -0.101 1.00 96.94 79 ARG A C 1
ATOM 582 O O . ARG A 1 79 ? -1.806 1.391 -0.253 1.00 96.94 79 ARG A O 1
ATOM 589 N N . ILE A 1 80 ? -1.880 3.209 1.081 1.00 97.38 80 ILE A N 1
ATOM 590 C CA . ILE A 1 80 ? -1.757 2.511 2.351 1.00 97.38 80 ILE A CA 1
ATOM 591 C C . ILE A 1 80 ? -3.032 2.686 3.159 1.00 97.38 80 ILE A C 1
ATOM 593 O O . ILE A 1 80 ? -3.521 3.801 3.340 1.00 97.38 80 ILE A O 1
ATOM 597 N N . ARG A 1 81 ? -3.534 1.571 3.685 1.00 97.81 81 ARG A N 1
ATOM 598 C CA . ARG A 1 81 ? -4.533 1.538 4.755 1.00 97.81 81 ARG A CA 1
ATOM 599 C C . ARG A 1 81 ? -4.039 0.627 5.864 1.00 97.81 81 ARG A C 1
ATOM 601 O O . ARG A 1 81 ? -3.372 -0.369 5.591 1.00 97.81 81 ARG A O 1
ATOM 608 N N . ALA A 1 82 ? -4.364 0.963 7.104 1.00 97.69 82 ALA A N 1
ATOM 609 C CA . ALA A 1 82 ? -3.928 0.202 8.264 1.00 97.69 82 ALA A CA 1
ATOM 610 C C . ALA A 1 82 ? -5.083 0.002 9.247 1.00 97.69 82 ALA A C 1
ATOM 612 O O . ALA A 1 82 ? -5.817 0.944 9.549 1.00 97.69 82 ALA A O 1
ATOM 613 N N . ILE A 1 83 ? -5.232 -1.226 9.740 1.00 98.31 83 ILE A N 1
ATOM 614 C CA . ILE A 1 83 ? -6.269 -1.622 10.698 1.00 98.31 83 ILE A CA 1
ATOM 615 C C . ILE A 1 83 ? -5.632 -2.426 11.828 1.00 98.31 83 ILE A C 1
ATOM 617 O O . ILE A 1 83 ? -4.750 -3.249 11.587 1.00 98.31 83 ILE A O 1
ATOM 621 N N . THR A 1 84 ? -6.097 -2.221 13.059 1.00 98.19 84 THR A N 1
ATOM 622 C CA . THR A 1 84 ? -5.710 -3.037 14.212 1.00 98.19 84 THR A CA 1
ATOM 623 C C . THR A 1 84 ? -6.919 -3.497 15.024 1.00 98.19 84 THR A C 1
ATOM 625 O O . THR A 1 84 ? -7.915 -2.786 15.154 1.00 98.19 84 THR A O 1
ATOM 628 N N . ASP A 1 85 ? -6.817 -4.704 15.579 1.00 97.50 85 ASP A N 1
ATOM 629 C CA . ASP A 1 85 ? -7.743 -5.259 16.574 1.00 97.50 85 ASP A CA 1
ATOM 630 C C . ASP A 1 85 ? -7.242 -5.047 18.022 1.00 97.50 85 ASP A C 1
ATOM 632 O O . ASP A 1 85 ? -7.812 -5.567 18.980 1.00 97.50 85 ASP A O 1
ATOM 636 N N . GLY A 1 86 ? -6.151 -4.291 18.198 1.00 97.31 86 GLY A N 1
ATOM 637 C CA . GLY A 1 86 ? -5.472 -4.080 19.479 1.00 97.31 86 GLY A CA 1
ATOM 638 C C . GLY A 1 86 ? -4.442 -5.156 19.847 1.00 97.31 86 GLY A C 1
ATOM 639 O O . GLY A 1 86 ? -3.702 -4.971 20.810 1.00 97.31 86 GLY A O 1
ATOM 640 N N . ARG A 1 87 ? -4.344 -6.255 19.089 1.00 97.25 87 ARG A N 1
ATOM 641 C CA . ARG A 1 87 ? -3.297 -7.285 19.233 1.00 97.25 87 ARG A CA 1
ATOM 642 C C . ARG A 1 87 ? -2.395 -7.392 18.011 1.00 97.25 87 ARG A C 1
ATOM 644 O O . ARG A 1 87 ? -1.222 -7.721 18.154 1.00 97.25 87 ARG A O 1
ATOM 651 N N . GLN A 1 88 ? -2.945 -7.172 16.828 1.00 97.38 88 GLN A N 1
ATOM 652 C CA . GLN A 1 88 ? -2.272 -7.324 15.547 1.00 97.38 88 GLN A CA 1
ATOM 653 C C . GLN A 1 88 ? -2.527 -6.102 14.668 1.00 97.38 88 GLN A C 1
ATOM 655 O O . GLN A 1 88 ? -3.530 -5.402 14.817 1.00 97.38 88 GLN A O 1
ATOM 660 N N . LEU A 1 89 ? -1.612 -5.857 13.735 1.00 96.44 89 LEU A N 1
ATOM 661 C CA . LEU A 1 89 ? -1.710 -4.798 12.739 1.00 96.44 89 LEU A CA 1
ATOM 662 C C . LEU A 1 89 ? -1.795 -5.437 11.353 1.00 96.44 89 LEU A C 1
ATOM 664 O O . LEU A 1 89 ? -0.905 -6.192 10.968 1.00 96.44 89 LEU A O 1
ATOM 668 N N . ALA A 1 90 ? -2.834 -5.097 10.600 1.00 97.31 90 ALA A N 1
ATOM 669 C CA . ALA A 1 90 ? -2.931 -5.389 9.179 1.00 97.31 90 ALA A CA 1
ATOM 670 C C . ALA A 1 90 ? -2.638 -4.114 8.384 1.00 97.31 90 ALA A C 1
ATOM 672 O O . ALA A 1 90 ? -3.245 -3.069 8.629 1.00 97.31 90 ALA A O 1
ATOM 673 N N . VAL A 1 91 ? -1.730 -4.206 7.412 1.00 97.31 91 VAL A N 1
ATOM 674 C CA . VAL A 1 91 ? -1.402 -3.106 6.499 1.00 97.31 91 VAL A CA 1
ATOM 675 C C . VAL A 1 91 ? -1.697 -3.550 5.076 1.00 97.31 91 VAL A C 1
ATOM 677 O O . VAL A 1 91 ? -1.142 -4.536 4.600 1.00 97.31 91 VAL A O 1
ATOM 680 N N . ARG A 1 92 ? -2.562 -2.807 4.390 1.00 97.38 92 ARG A N 1
ATOM 681 C CA . ARG A 1 92 ? -2.834 -2.981 2.966 1.00 97.38 92 ARG A CA 1
ATOM 682 C C . ARG A 1 92 ? -2.011 -1.976 2.189 1.00 97.38 92 ARG A C 1
ATOM 684 O O . ARG A 1 92 ? -2.180 -0.774 2.381 1.00 97.38 92 ARG A O 1
ATOM 691 N N . ILE A 1 93 ? -1.164 -2.480 1.301 1.00 96.81 93 ILE A N 1
ATOM 692 C CA . ILE A 1 93 ? -0.375 -1.686 0.362 1.00 96.81 93 ILE A CA 1
ATOM 693 C C . ILE A 1 93 ? -0.872 -2.032 -1.037 1.00 96.81 93 ILE A C 1
ATOM 695 O O . ILE A 1 93 ? -0.917 -3.203 -1.402 1.00 96.81 93 ILE A O 1
ATOM 699 N N . ALA A 1 94 ? -1.274 -1.023 -1.802 1.00 96.19 94 ALA A N 1
ATOM 700 C CA . ALA A 1 94 ? -1.744 -1.191 -3.171 1.00 96.19 94 ALA A CA 1
ATOM 701 C C . ALA A 1 94 ? -1.075 -0.172 -4.094 1.00 96.19 94 ALA A C 1
ATOM 703 O O . ALA A 1 94 ? -0.942 0.998 -3.740 1.00 96.19 94 ALA A O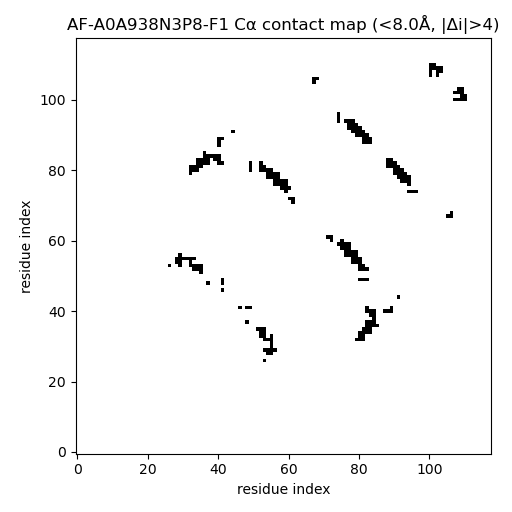 1
ATOM 704 N N . TRP A 1 95 ? -0.697 -0.592 -5.292 1.00 95.31 95 TRP A N 1
ATOM 705 C CA . TRP A 1 95 ? -0.201 0.287 -6.347 1.00 95.31 95 TRP A CA 1
ATOM 706 C C . TRP A 1 95 ? -0.776 -0.155 -7.691 1.00 95.31 95 TRP A C 1
ATOM 708 O O . TRP A 1 95 ? -1.288 -1.266 -7.826 1.00 95.31 95 TRP A O 1
ATOM 718 N N . ALA A 1 96 ? -0.750 0.746 -8.670 1.00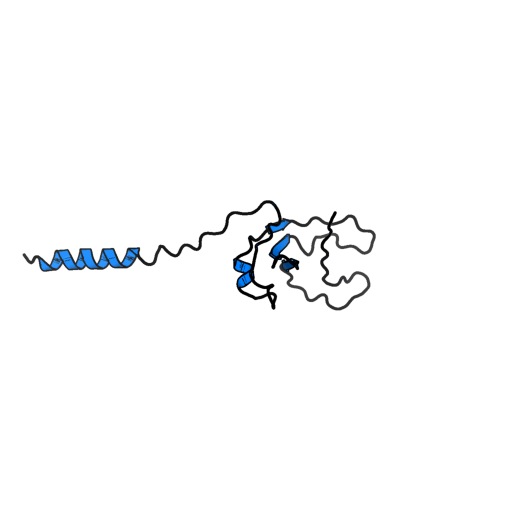 94.19 96 ALA A N 1
ATOM 719 C CA . ALA A 1 96 ? -1.094 0.392 -10.038 1.00 94.19 96 ALA A CA 1
ATOM 720 C C . ALA A 1 96 ? 0.102 -0.311 -10.680 1.00 94.19 96 ALA A C 1
ATOM 722 O O . ALA A 1 96 ? 1.201 0.242 -10.676 1.00 94.19 96 ALA A O 1
ATOM 723 N N . ASP A 1 97 ? -0.132 -1.488 -11.249 1.00 90.94 97 ASP A N 1
ATOM 724 C CA . ASP A 1 97 ? 0.874 -2.230 -11.995 1.00 90.94 97 ASP A CA 1
ATOM 725 C C . ASP A 1 97 ? 0.241 -2.861 -13.242 1.00 90.94 97 ASP A C 1
ATOM 727 O O . ASP A 1 97 ? -0.635 -3.720 -13.120 1.00 90.94 97 ASP A O 1
ATOM 731 N N . PRO A 1 98 ? 0.594 -2.396 -14.451 1.00 87.50 98 PRO A N 1
ATOM 732 C CA . PRO A 1 98 ? 0.112 -2.997 -15.686 1.00 87.50 98 PRO A CA 1
ATOM 733 C C . PRO A 1 98 ? 0.937 -4.218 -16.122 1.00 87.50 98 PRO A C 1
ATOM 735 O O . PRO A 1 98 ? 0.547 -4.882 -17.085 1.00 87.50 98 PRO A O 1
ATOM 738 N N . ALA A 1 99 ? 2.087 -4.480 -15.496 1.00 85.38 99 ALA A N 1
ATOM 739 C CA . ALA A 1 99 ? 3.004 -5.542 -15.880 1.00 85.38 99 ALA A CA 1
ATOM 740 C C . ALA A 1 99 ? 2.845 -6.775 -14.978 1.00 85.38 99 ALA A C 1
ATOM 742 O O . ALA A 1 99 ? 2.397 -6.688 -13.843 1.00 85.38 99 ALA A O 1
ATOM 743 N N . GLN A 1 100 ? 3.217 -7.941 -15.507 1.00 82.38 100 GLN A N 1
ATOM 744 C CA . GLN A 1 100 ? 3.353 -9.168 -14.727 1.00 82.38 100 GLN A CA 1
ATOM 745 C C . GLN A 1 100 ? 4.844 -9.491 -14.616 1.00 82.38 100 GLN A C 1
ATOM 747 O O . GLN A 1 100 ? 5.465 -9.894 -15.605 1.00 82.38 100 GLN A O 1
ATOM 752 N N . ASN A 1 101 ? 5.421 -9.302 -13.428 1.00 81.94 101 ASN A N 1
ATOM 753 C CA . ASN A 1 101 ? 6.866 -9.379 -13.208 1.00 81.94 101 ASN A CA 1
ATOM 754 C C . ASN A 1 101 ? 7.288 -10.608 -12.375 1.00 81.94 101 ASN A C 1
ATOM 756 O O . ASN A 1 101 ? 8.210 -10.546 -11.571 1.00 81.94 101 ASN A O 1
ATOM 760 N N . ASP A 1 102 ? 6.660 -11.765 -12.580 1.00 82.56 102 ASP A N 1
ATOM 761 C CA . ASP A 1 102 ? 6.827 -12.928 -11.684 1.00 82.56 102 ASP A CA 1
ATOM 762 C C . ASP A 1 102 ? 8.114 -13.749 -11.903 1.00 82.56 102 ASP A C 1
ATOM 764 O O . ASP A 1 102 ? 8.416 -14.663 -11.134 1.00 82.56 102 ASP A O 1
ATOM 768 N N . LEU A 1 103 ? 8.874 -13.470 -12.969 1.00 83.38 103 LEU A N 1
ATOM 769 C CA . LEU A 1 103 ? 10.063 -14.244 -13.337 1.00 83.38 103 LEU A CA 1
ATOM 770 C C . LEU A 1 103 ? 11.348 -13.424 -13.139 1.00 83.38 103 LEU A C 1
ATOM 772 O O . LEU A 1 103 ? 11.590 -12.487 -13.911 1.00 83.38 103 LEU A O 1
ATOM 776 N N . PRO A 1 104 ? 12.212 -13.794 -12.173 1.00 84.25 104 PRO A N 1
ATOM 777 C CA . PRO A 1 104 ? 13.458 -13.078 -11.935 1.00 84.25 104 PRO A CA 1
ATOM 778 C C . PRO A 1 104 ? 14.482 -13.344 -13.047 1.00 84.25 104 PRO A C 1
ATOM 780 O O . PRO A 1 104 ? 14.514 -14.410 -13.664 1.00 84.25 104 PRO A O 1
ATOM 783 N N . GLY A 1 105 ? 15.367 -12.377 -13.287 1.00 84.31 105 GLY A N 1
ATOM 784 C CA . GLY A 1 105 ? 16.457 -12.497 -14.254 1.00 84.31 105 GLY A CA 1
ATOM 785 C C . GLY A 1 105 ? 17.368 -11.272 -14.248 1.00 84.31 105 GLY A C 1
ATOM 786 O O . GLY A 1 105 ? 17.088 -10.280 -13.582 1.00 84.31 105 GLY A O 1
ATOM 787 N N . ALA A 1 106 ? 18.468 -11.312 -15.001 1.00 84.19 106 ALA A N 1
ATOM 788 C CA . ALA A 1 106 ? 19.352 -10.152 -15.115 1.00 84.19 106 ALA A CA 1
ATOM 789 C C . ALA A 1 106 ? 18.578 -8.944 -15.679 1.00 84.19 106 ALA A C 1
ATOM 791 O O . ALA A 1 106 ? 18.042 -9.010 -16.786 1.00 84.19 106 ALA A O 1
ATOM 792 N N . GLY A 1 107 ? 18.486 -7.865 -14.895 1.00 82.00 107 GLY A N 1
ATOM 793 C CA . GLY A 1 107 ? 17.702 -6.673 -15.242 1.00 82.00 107 GLY A CA 1
ATOM 794 C C . GLY A 1 107 ? 16.177 -6.864 -15.223 1.00 82.00 107 GLY A C 1
ATOM 795 O O . GLY A 1 107 ? 15.465 -5.989 -15.706 1.00 82.00 107 GLY A O 1
ATOM 796 N N . ARG A 1 108 ? 15.668 -7.987 -14.692 1.00 84.62 108 ARG A N 1
ATOM 797 C CA . ARG A 1 108 ? 14.237 -8.249 -14.475 1.00 84.62 108 ARG A CA 1
ATOM 798 C C . ARG A 1 108 ? 13.973 -8.366 -12.982 1.00 84.62 108 ARG A C 1
ATOM 800 O O . ARG A 1 108 ? 14.525 -9.245 -12.322 1.00 84.62 108 ARG A O 1
ATOM 807 N N . PHE A 1 109 ? 13.132 -7.480 -12.474 1.00 84.44 109 PHE A N 1
ATOM 808 C CA . PHE A 1 109 ? 12.851 -7.351 -11.051 1.00 84.44 109 PHE A CA 1
ATOM 809 C C . PHE A 1 109 ? 11.423 -7.789 -10.787 1.00 84.44 109 PHE A C 1
ATOM 811 O O . PHE A 1 109 ? 10.528 -7.376 -11.516 1.00 84.44 109 PHE A O 1
ATOM 818 N N . CYS A 1 110 ? 11.237 -8.620 -9.765 1.00 89.06 110 CYS A N 1
ATOM 819 C CA . CYS A 1 110 ? 9.912 -9.008 -9.310 1.00 89.06 110 CYS A CA 1
ATOM 820 C C . CYS A 1 110 ? 9.280 -7.918 -8.455 1.00 89.06 110 CYS A C 1
ATOM 822 O O . CYS A 1 110 ? 9.984 -7.124 -7.822 1.00 89.06 110 CYS A O 1
ATOM 824 N N . ASP A 1 111 ? 7.955 -7.935 -8.398 1.00 89.62 111 ASP A N 1
ATOM 825 C CA . ASP A 1 111 ? 7.210 -7.017 -7.554 1.00 89.62 111 ASP A CA 1
ATOM 826 C C . ASP A 1 111 ? 7.476 -7.345 -6.085 1.00 89.62 111 ASP A C 1
ATOM 828 O O . ASP A 1 111 ? 7.398 -8.493 -5.639 1.00 89.62 111 ASP A O 1
ATOM 832 N N . ALA A 1 112 ? 7.828 -6.321 -5.318 1.00 89.44 112 ALA A N 1
ATOM 833 C CA . ALA A 1 112 ? 8.119 -6.449 -3.903 1.00 89.44 112 ALA A CA 1
ATOM 834 C C . ALA A 1 112 ? 7.781 -5.146 -3.182 1.00 89.44 112 ALA A C 1
ATOM 836 O O . ALA A 1 112 ? 7.918 -4.050 -3.726 1.00 89.44 112 ALA A O 1
ATOM 837 N N . CYS A 1 113 ? 7.372 -5.267 -1.924 1.00 92.06 113 CYS A N 1
ATOM 838 C CA . CYS A 1 113 ? 7.190 -4.132 -1.034 1.00 92.06 113 CYS A CA 1
ATOM 839 C C . CYS A 1 113 ? 7.699 -4.489 0.363 1.00 92.06 113 CYS A C 1
ATOM 841 O O . CYS A 1 113 ? 7.718 -5.657 0.754 1.00 92.06 113 CYS A O 1
ATOM 843 N N . ALA A 1 114 ? 8.130 -3.477 1.109 1.00 92.25 114 ALA A N 1
ATOM 844 C CA . ALA A 1 114 ? 8.593 -3.631 2.477 1.00 92.25 114 ALA A CA 1
ATOM 845 C C . ALA A 1 114 ? 8.071 -2.478 3.335 1.00 92.25 114 ALA A C 1
ATOM 847 O O . ALA A 1 114 ? 7.890 -1.358 2.856 1.00 92.25 114 ALA A O 1
ATOM 848 N N . ILE A 1 115 ? 7.857 -2.766 4.615 1.00 92.25 115 ILE A N 1
ATOM 849 C CA . ILE A 1 115 ? 7.547 -1.770 5.638 1.00 92.25 115 ILE A CA 1
ATOM 850 C C . ILE A 1 115 ? 8.761 -1.676 6.551 1.00 92.25 115 ILE A C 1
ATOM 852 O O . ILE A 1 115 ? 9.231 -2.691 7.063 1.00 92.25 115 ILE A O 1
ATOM 856 N N . GLN A 1 116 ? 9.244 -0.457 6.770 1.00 92.94 116 GLN A N 1
ATOM 857 C CA . GLN A 1 116 ? 10.267 -0.174 7.767 1.00 92.94 116 GLN A CA 1
ATOM 858 C C . GLN A 1 116 ? 9.617 0.455 8.999 1.00 92.94 116 GLN A C 1
ATOM 860 O O . GLN A 1 116 ? 8.802 1.370 8.883 1.00 92.94 116 GLN A O 1
ATOM 865 N N . LEU A 1 117 ? 10.010 -0.032 10.171 1.00 90.12 117 LEU A N 1
ATOM 866 C CA . LEU A 1 117 ? 9.675 0.537 11.473 1.00 90.12 117 LEU A CA 1
ATOM 867 C C . LEU A 1 117 ? 10.964 1.104 12.103 1.00 90.12 117 LEU A C 1
ATOM 869 O O . LEU A 1 117 ? 12.046 0.649 11.720 1.00 90.12 117 LEU A O 1
ATOM 873 N N . PRO A 1 118 ? 10.869 2.120 12.982 1.00 88.12 118 PRO A N 1
ATOM 874 C CA . PRO A 1 118 ? 12.026 2.687 13.677 1.00 88.12 118 PRO A CA 1
ATOM 875 C C . PRO A 1 118 ? 12.717 1.689 14.614 1.00 88.12 118 PRO A C 1
ATOM 877 O O . PRO A 1 118 ? 12.031 0.772 15.124 1.00 88.12 118 PRO A O 1
#

Mean predicted aligned error: 11.01 Å

Foldseek 3Di:
DDPVVVVVVVVVVVVVPVVPPPPPDDDDADPDADEAEDQDDDPDLPDPVQVRFHKHKAADDDDDDDPPDDPDDQWGIWIWTWYDNVPDIDIRIDTDHPDQQCDDDHSGDHDDDDDDDD

pLDDT: mean 83.16, std 16.58, range [45.25, 98.31]

Sequence (118 aa):
MSRANRYVCCALSLTAVVTASCRQQTPPAVSHVTVAQAASLPADPADAVWDTAPEFIAKLILQDLVEPRLLNPSTVEARIRAITDGRQLAVRIAWADPAQNDLPGAGRFCDACAIQLP